Protein AF-A0A9C8FU25-F1 (afdb_monomer)

Structure (mmCIF, N/CA/C/O backbone):
data_AF-A0A9C8FU25-F1
#
_entry.id   AF-A0A9C8FU25-F1
#
loop_
_atom_site.group_PDB
_atom_site.id
_atom_site.type_symbol
_atom_site.label_atom_id
_atom_site.label_alt_id
_atom_site.label_comp_id
_atom_site.label_asym_id
_atom_site.label_entity_id
_atom_site.label_seq_id
_atom_site.pdbx_PDB_ins_code
_atom_site.Cartn_x
_atom_site.Cartn_y
_atom_site.Cartn_z
_atom_site.occupancy
_atom_site.B_iso_or_equiv
_atom_site.auth_seq_id
_atom_site.auth_comp_id
_atom_site.auth_asym_id
_atom_site.auth_atom_id
_atom_site.pdbx_PDB_model_num
ATOM 1 N N . MET A 1 1 ? 31.274 -13.704 -38.310 1.00 37.94 1 MET A N 1
ATOM 2 C CA . MET A 1 1 ? 30.854 -12.359 -37.860 1.00 37.94 1 MET A CA 1
ATOM 3 C C . MET A 1 1 ? 29.660 -12.550 -36.930 1.00 37.94 1 MET A C 1
ATOM 5 O O . MET A 1 1 ? 28.546 -12.750 -37.397 1.00 37.94 1 MET A O 1
ATOM 9 N N . VAL A 1 2 ? 29.927 -12.680 -35.629 1.00 38.19 2 VAL A N 1
ATOM 10 C CA . VAL A 1 2 ? 28.915 -12.983 -34.603 1.00 38.19 2 VAL A CA 1
ATOM 11 C C . VAL A 1 2 ? 28.171 -11.689 -34.290 1.00 38.19 2 VAL A C 1
ATOM 13 O O . VAL A 1 2 ? 28.791 -10.684 -33.956 1.00 38.19 2 VAL A O 1
ATOM 16 N N . ARG A 1 3 ? 26.849 -11.693 -34.471 1.00 39.62 3 ARG A N 1
ATOM 17 C CA . ARG A 1 3 ? 25.980 -10.562 -34.142 1.00 39.62 3 ARG A CA 1
ATOM 18 C C . ARG A 1 3 ? 25.909 -10.429 -32.617 1.00 39.62 3 ARG A C 1
ATOM 20 O O . ARG A 1 3 ? 25.084 -11.091 -31.997 1.00 39.62 3 ARG A O 1
ATOM 27 N N . SER A 1 4 ? 26.746 -9.574 -32.029 1.00 43.44 4 SER A N 1
ATOM 28 C CA . SER A 1 4 ? 2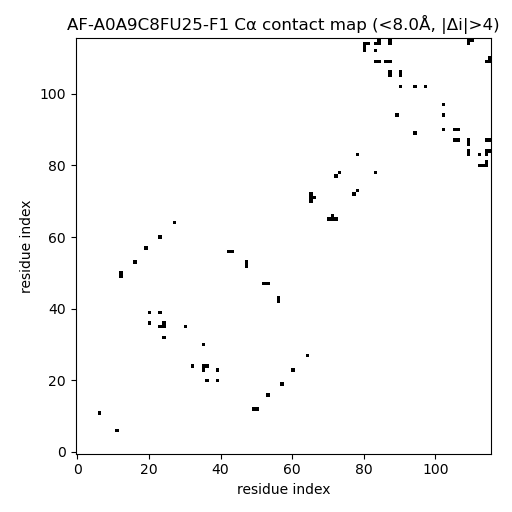6.469 -9.011 -30.704 1.00 43.44 4 SER A CA 1
ATOM 29 C C . SER A 1 4 ? 25.203 -8.172 -30.817 1.00 43.44 4 SER A C 1
ATOM 31 O O . SER A 1 4 ? 25.231 -7.063 -31.349 1.00 43.44 4 SER A O 1
ATOM 33 N N . ARG A 1 5 ? 24.074 -8.719 -30.360 1.00 43.28 5 ARG A N 1
ATOM 34 C CA . ARG A 1 5 ? 22.929 -7.894 -29.984 1.00 43.28 5 ARG A CA 1
ATOM 35 C C . ARG A 1 5 ? 23.340 -7.186 -28.702 1.00 43.28 5 ARG A C 1
ATOM 37 O O . ARG A 1 5 ? 23.426 -7.803 -27.648 1.00 43.28 5 ARG A O 1
ATOM 44 N N . LEU A 1 6 ? 23.701 -5.921 -28.844 1.00 41.06 6 LEU A N 1
ATOM 45 C CA . LEU A 1 6 ? 23.799 -4.993 -27.734 1.00 41.06 6 LEU A CA 1
ATOM 46 C C . LEU A 1 6 ? 22.398 -4.924 -27.110 1.00 41.06 6 LEU A C 1
ATOM 48 O O . LEU A 1 6 ? 21.502 -4.322 -27.694 1.00 41.06 6 LEU A O 1
ATOM 52 N N . ASN A 1 7 ? 22.191 -5.607 -25.983 1.00 44.12 7 ASN A N 1
ATOM 53 C CA . ASN A 1 7 ? 21.074 -5.303 -25.098 1.00 44.12 7 ASN A CA 1
ATOM 54 C C . ASN A 1 7 ? 21.342 -3.898 -24.558 1.00 44.12 7 ASN A C 1
ATOM 56 O O . ASN A 1 7 ? 22.245 -3.701 -23.747 1.00 44.12 7 ASN A O 1
ATOM 60 N N . SER A 1 8 ? 20.613 -2.909 -25.066 1.00 45.69 8 SER A N 1
ATOM 61 C CA . SER A 1 8 ? 20.608 -1.579 -24.469 1.00 45.69 8 SER A CA 1
ATOM 62 C C . SER A 1 8 ? 19.956 -1.696 -23.085 1.00 45.69 8 SER A C 1
ATOM 64 O O . SER A 1 8 ? 18.876 -2.285 -23.006 1.00 45.69 8 SER A O 1
ATOM 66 N N . PRO A 1 9 ? 20.546 -1.138 -22.012 1.00 50.59 9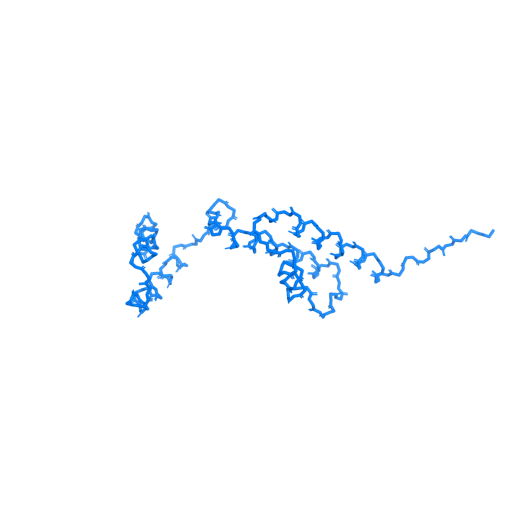 PRO A N 1
ATOM 67 C CA . PRO A 1 9 ? 19.995 -1.214 -20.655 1.00 50.59 9 PRO A CA 1
ATOM 68 C C . PRO A 1 9 ? 18.516 -0.804 -20.564 1.00 50.59 9 PRO A C 1
ATOM 70 O O . PRO A 1 9 ? 17.762 -1.416 -19.817 1.00 50.59 9 PRO A O 1
ATOM 73 N N . GLY A 1 10 ? 18.081 0.151 -21.401 1.00 58.78 10 GLY A N 1
ATOM 74 C CA . GLY A 1 10 ? 16.674 0.554 -21.511 1.00 58.78 10 GLY A CA 1
ATOM 75 C C . GLY A 1 10 ? 15.736 -0.598 -21.884 1.00 58.78 10 GLY A C 1
ATOM 76 O O 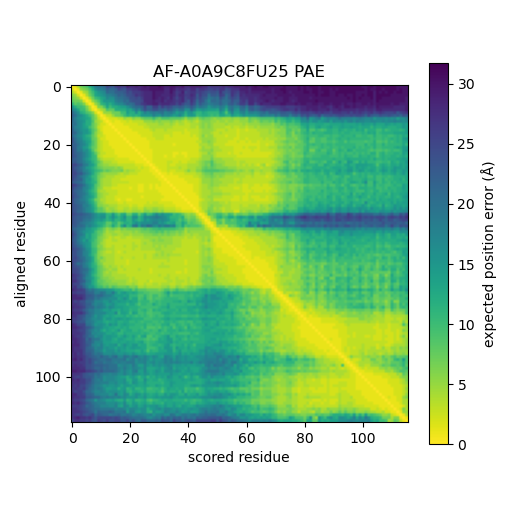. GLY A 1 10 ? 14.729 -0.796 -21.224 1.00 58.78 10 GLY A O 1
ATOM 77 N N . THR A 1 11 ? 16.113 -1.450 -22.843 1.00 67.31 11 THR A N 1
ATOM 78 C CA . THR A 1 11 ? 15.226 -2.516 -23.352 1.00 67.31 11 THR A CA 1
ATOM 79 C C . THR A 1 11 ? 14.985 -3.661 -22.363 1.00 67.31 11 THR A C 1
ATOM 81 O O . THR A 1 11 ? 13.933 -4.295 -22.405 1.00 67.31 11 THR A O 1
ATOM 84 N N . GLU A 1 12 ? 15.936 -3.949 -21.466 1.00 76.94 12 GLU A N 1
ATOM 85 C CA . GLU A 1 12 ? 15.754 -4.984 -20.439 1.00 76.94 12 GLU A CA 1
ATOM 86 C C . GLU A 1 12 ? 14.925 -4.463 -19.259 1.00 76.94 12 GLU A C 1
ATOM 88 O O . GLU A 1 12 ? 14.048 -5.171 -18.764 1.00 76.94 12 GLU A O 1
ATOM 93 N N . THR A 1 13 ? 15.172 -3.223 -18.828 1.00 76.19 13 THR A N 1
ATOM 94 C CA . THR A 1 13 ? 14.393 -2.569 -17.769 1.00 76.19 13 THR A CA 1
ATOM 95 C C . THR A 1 13 ? 12.949 -2.345 -18.211 1.00 76.19 13 THR A C 1
ATOM 97 O O . THR A 1 13 ? 12.036 -2.713 -17.479 1.00 76.19 13 THR A O 1
ATOM 100 N N . GLU A 1 14 ? 12.727 -1.857 -19.434 1.00 79.56 14 GLU A N 1
ATOM 101 C CA . GLU A 1 14 ? 11.392 -1.716 -20.032 1.00 79.56 14 GLU A CA 1
ATOM 102 C C . GLU A 1 14 ? 10.641 -3.054 -20.057 1.00 79.56 14 GLU A C 1
ATOM 104 O O . GLU A 1 14 ? 9.488 -3.132 -19.639 1.00 79.56 14 GLU A O 1
ATOM 109 N N . ALA A 1 15 ? 11.302 -4.144 -20.464 1.00 83.75 15 ALA A N 1
ATOM 110 C CA . ALA A 1 15 ? 10.680 -5.467 -20.480 1.00 83.75 15 ALA A CA 1
ATOM 111 C C . ALA A 1 15 ? 10.293 -5.967 -19.074 1.00 83.75 15 ALA A C 1
ATOM 113 O O . ALA A 1 15 ? 9.278 -6.653 -18.930 1.00 83.75 15 ALA A O 1
ATOM 114 N N . LYS A 1 16 ? 11.081 -5.632 -18.042 1.00 84.00 16 LYS A N 1
ATOM 115 C CA . LYS A 1 16 ? 10.774 -5.960 -16.639 1.00 84.00 16 LYS A CA 1
ATOM 116 C C . LYS A 1 16 ? 9.616 -5.125 -16.100 1.00 84.00 16 LYS A C 1
ATOM 118 O O . LYS A 1 16 ? 8.744 -5.689 -15.449 1.00 84.00 16 LYS A O 1
ATOM 123 N N . VAL A 1 17 ? 9.572 -3.829 -16.410 1.00 85.31 17 VAL A N 1
ATOM 124 C CA . VAL A 1 17 ? 8.443 -2.950 -16.059 1.00 85.31 17 VAL A CA 1
ATOM 125 C C . VAL A 1 17 ? 7.154 -3.467 -16.693 1.00 85.31 17 VAL A C 1
ATOM 127 O O . VAL A 1 17 ? 6.161 -3.644 -15.999 1.00 85.31 17 VAL A O 1
ATOM 130 N N . GLU A 1 18 ? 7.185 -3.823 -17.978 1.00 86.69 18 GLU A N 1
ATOM 131 C CA . GLU A 1 18 ? 6.023 -4.395 -18.668 1.00 86.69 18 GLU A CA 1
ATOM 132 C C . GLU A 1 18 ? 5.595 -5.757 -18.108 1.00 86.69 18 GLU A C 1
ATOM 134 O O . GLU A 1 18 ? 4.413 -6.098 -18.140 1.00 86.69 18 GLU A O 1
ATOM 139 N N . ALA A 1 19 ? 6.534 -6.570 -17.615 1.00 88.19 19 ALA A N 1
ATOM 140 C CA . ALA A 1 19 ? 6.195 -7.813 -16.927 1.00 88.19 19 ALA A CA 1
ATOM 141 C C . ALA A 1 19 ? 5.499 -7.539 -15.588 1.00 88.19 19 ALA A C 1
ATOM 143 O O . ALA A 1 19 ? 4.421 -8.078 -15.358 1.00 88.19 19 ALA A O 1
ATOM 144 N N . LEU A 1 20 ? 6.058 -6.641 -14.770 1.00 88.56 20 LEU A N 1
ATOM 145 C CA . LEU A 1 20 ? 5.468 -6.226 -13.495 1.00 88.56 20 LEU A CA 1
ATOM 146 C C . LEU A 1 20 ? 4.076 -5.618 -13.674 1.00 88.56 20 LEU A C 1
ATOM 148 O O . LEU A 1 20 ? 3.177 -5.934 -12.903 1.00 88.56 20 LEU A O 1
ATOM 152 N N . ARG A 1 21 ? 3.885 -4.804 -14.717 1.00 89.81 21 ARG A N 1
ATOM 153 C CA . ARG A 1 21 ? 2.590 -4.212 -15.064 1.00 89.81 21 ARG A CA 1
ATOM 154 C C . ARG A 1 21 ? 1.535 -5.287 -15.308 1.00 89.81 21 ARG A C 1
ATOM 156 O O . ARG A 1 21 ? 0.474 -5.259 -14.694 1.00 89.81 21 ARG A O 1
ATOM 163 N N . ARG A 1 22 ? 1.846 -6.273 -16.158 1.00 90.50 22 ARG A N 1
ATOM 164 C CA . ARG A 1 22 ? 0.933 -7.397 -16.430 1.00 90.50 22 ARG A CA 1
ATOM 165 C C . ARG A 1 22 ? 0.638 -8.210 -15.174 1.00 90.50 22 ARG A C 1
ATOM 167 O O . ARG A 1 22 ? -0.515 -8.566 -14.947 1.00 90.50 22 ARG A O 1
ATOM 174 N N . ASP A 1 23 ? 1.662 -8.494 -14.374 1.00 90.44 23 ASP A N 1
ATOM 175 C CA . ASP A 1 23 ? 1.506 -9.277 -13.151 1.00 90.44 23 ASP A CA 1
ATOM 176 C C . ASP A 1 23 ? 0.607 -8.539 -12.145 1.00 90.44 23 ASP A C 1
ATOM 178 O O . ASP A 1 23 ? -0.326 -9.146 -11.621 1.00 90.44 23 ASP A O 1
ATOM 182 N N . PHE A 1 24 ? 0.807 -7.229 -11.958 1.00 89.69 24 PHE A N 1
ATOM 183 C CA . PHE A 1 24 ? -0.019 -6.368 -11.103 1.00 89.69 24 PHE A CA 1
ATOM 184 C C . PHE A 1 24 ? -1.482 -6.311 -11.556 1.00 89.69 24 PHE A C 1
ATOM 186 O O . PHE A 1 24 ? -2.386 -6.576 -10.769 1.00 89.69 24 PHE A O 1
ATOM 193 N N . VAL A 1 25 ? -1.728 -6.034 -12.837 1.00 91.31 25 VAL A N 1
ATOM 194 C CA . VAL A 1 25 ? -3.093 -5.988 -13.387 1.00 91.31 25 VAL A CA 1
ATOM 195 C C . VAL A 1 25 ? -3.798 -7.340 -13.224 1.00 91.31 25 VAL A C 1
ATOM 197 O O . VAL A 1 25 ? -4.987 -7.396 -12.926 1.00 91.31 25 VAL A O 1
ATOM 200 N N . SER A 1 26 ? -3.066 -8.447 -13.380 1.00 89.75 26 SER A N 1
ATOM 201 C CA . SER A 1 26 ? -3.634 -9.795 -13.269 1.00 89.75 26 SER A CA 1
ATOM 202 C C . SER A 1 26 ? -3.856 -10.281 -11.831 1.00 89.75 26 SER A C 1
ATOM 204 O O . SER A 1 26 ? -4.639 -11.216 -11.620 1.00 89.75 26 SER A O 1
ATOM 206 N N . SER A 1 27 ? -3.164 -9.696 -10.846 1.00 87.44 27 SER A N 1
ATOM 207 C CA . SER A 1 27 ? -3.215 -10.143 -9.450 1.00 87.44 27 SER A CA 1
ATOM 208 C C . SER A 1 27 ? -4.457 -9.639 -8.717 1.00 87.44 27 SER A C 1
ATOM 210 O O . SER A 1 27 ? -4.932 -10.306 -7.797 1.00 87.44 27 SER A O 1
ATOM 212 N N . ILE A 1 28 ? -5.024 -8.515 -9.159 1.00 87.81 28 ILE A N 1
ATOM 213 C CA . ILE A 1 28 ? -6.185 -7.875 -8.539 1.00 87.81 28 ILE A CA 1
ATOM 214 C C . ILE A 1 28 ? -7.449 -8.218 -9.325 1.00 87.81 28 ILE A C 1
ATOM 216 O O . ILE A 1 28 ? -7.561 -7.965 -10.522 1.00 87.81 28 ILE A O 1
ATOM 220 N N . LYS A 1 29 ? -8.442 -8.794 -8.641 1.00 86.38 29 LYS A N 1
ATOM 221 C CA . LYS A 1 29 ? -9.734 -9.158 -9.240 1.00 86.38 29 LYS A CA 1
ATOM 222 C C . LYS A 1 29 ? -10.833 -8.232 -8.743 1.00 86.38 29 LYS A C 1
ATOM 224 O O . LYS A 1 29 ? -10.853 -7.858 -7.582 1.00 86.38 29 LYS A O 1
ATOM 229 N N . GLY A 1 30 ? -11.796 -7.927 -9.612 1.00 85.12 30 GLY A N 1
ATOM 230 C CA . GLY A 1 30 ? -12.957 -7.101 -9.255 1.00 85.12 30 GLY A CA 1
ATOM 231 C C . GLY A 1 30 ? -12.737 -5.594 -9.404 1.00 85.12 30 GLY A C 1
ATOM 232 O O . GLY A 1 30 ? -13.685 -4.836 -9.224 1.00 85.12 30 GLY A O 1
ATOM 233 N N . VAL A 1 31 ? -11.536 -5.171 -9.805 1.00 87.75 31 VAL A N 1
ATOM 234 C CA . VAL A 1 31 ? -11.207 -3.783 -10.150 1.00 87.75 31 VAL A CA 1
ATOM 235 C C . VAL A 1 31 ? -11.066 -3.662 -11.675 1.00 87.75 31 VAL A C 1
ATOM 237 O O . VAL A 1 31 ? -10.520 -4.577 -12.294 1.00 87.75 31 VAL A O 1
ATOM 240 N N . PRO A 1 32 ? -11.570 -2.586 -12.312 1.00 92.38 32 PRO A N 1
ATOM 241 C CA . PRO A 1 32 ? -11.395 -2.373 -13.747 1.00 92.38 32 PRO A CA 1
ATOM 242 C C . PRO A 1 32 ? -9.918 -2.331 -14.155 1.00 92.38 32 PRO A C 1
ATOM 244 O O . PRO A 1 32 ? -9.128 -1.605 -13.559 1.00 92.38 32 PRO A O 1
ATOM 247 N N . GLU A 1 33 ? -9.569 -3.067 -15.211 1.00 91.19 33 GLU A N 1
ATOM 248 C CA . GLU A 1 33 ? -8.200 -3.148 -15.742 1.00 91.19 33 GLU A CA 1
ATOM 249 C C . GLU A 1 33 ? -7.632 -1.766 -16.085 1.00 91.19 33 GLU A C 1
ATOM 251 O O . GLU A 1 33 ? -6.525 -1.447 -15.674 1.00 91.19 33 GLU A O 1
ATOM 256 N N . GLU A 1 34 ? -8.421 -0.904 -16.732 1.00 90.81 34 GLU A N 1
ATOM 257 C CA . GLU A 1 34 ? -8.011 0.463 -17.091 1.00 90.81 34 GLU A CA 1
ATOM 258 C C . GLU A 1 34 ? -7.582 1.293 -15.869 1.00 90.81 34 GLU A C 1
ATOM 260 O O . GLU A 1 34 ? -6.611 2.040 -15.937 1.00 90.81 34 GLU A O 1
ATOM 265 N N . PHE A 1 35 ? -8.252 1.118 -14.726 1.00 90.06 35 PHE A N 1
ATOM 266 C CA . PHE A 1 35 ? -7.876 1.800 -13.488 1.00 90.06 35 PHE A CA 1
ATOM 267 C C . PHE A 1 35 ? -6.561 1.257 -12.918 1.00 90.06 35 PHE A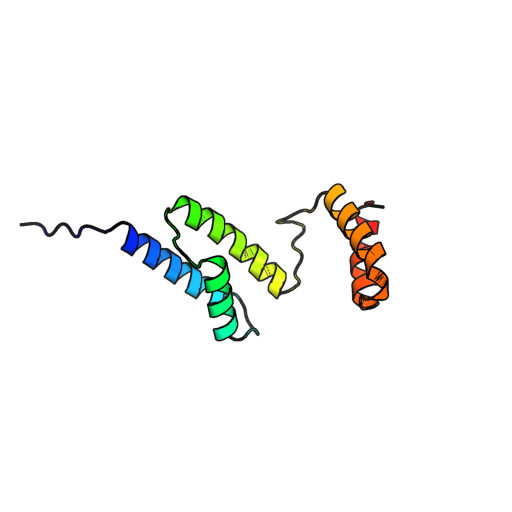 C 1
ATOM 269 O O . PHE A 1 35 ? -5.726 2.029 -12.455 1.00 90.06 35 PHE A O 1
ATOM 276 N N . LEU A 1 36 ? -6.354 -0.062 -12.964 1.00 91.12 36 LEU A N 1
ATOM 277 C CA . LEU A 1 36 ? -5.108 -0.688 -12.511 1.00 91.12 36 LEU A CA 1
ATOM 278 C C . LEU A 1 36 ? -3.920 -0.282 -13.388 1.00 91.12 36 LEU A C 1
ATOM 280 O O . LEU A 1 36 ? -2.830 -0.051 -12.872 1.00 91.12 36 LEU A O 1
ATOM 284 N N . GLU A 1 37 ? -4.139 -0.154 -14.694 1.00 90.00 37 GLU A N 1
ATOM 285 C CA . GLU A 1 37 ? -3.152 0.352 -15.648 1.00 90.00 37 GLU A CA 1
ATOM 286 C C . GLU A 1 37 ? -2.758 1.795 -15.319 1.00 90.00 37 GLU A C 1
ATOM 288 O O . GLU A 1 37 ? -1.574 2.099 -15.173 1.00 90.00 37 GLU A O 1
ATOM 293 N N . GLU A 1 38 ? -3.739 2.683 -15.138 1.00 89.06 38 GLU A N 1
ATOM 294 C CA . GLU A 1 38 ? -3.485 4.077 -14.758 1.00 89.06 38 GLU A CA 1
ATOM 295 C C . GLU A 1 38 ? -2.778 4.185 -13.406 1.00 89.06 38 GLU A C 1
ATOM 297 O O . GLU A 1 38 ? -1.831 4.957 -13.259 1.00 89.06 38 GLU A O 1
ATOM 302 N N . LEU A 1 39 ? -3.191 3.385 -12.425 1.00 87.56 39 LEU A N 1
ATOM 303 C CA . LEU A 1 39 ? -2.589 3.371 -11.098 1.00 87.56 39 LEU A CA 1
ATOM 304 C C . LEU A 1 39 ? -1.140 2.877 -11.140 1.00 87.56 39 LEU A C 1
ATOM 306 O O . LEU A 1 39 ? -0.262 3.502 -10.543 1.00 87.56 39 LEU A O 1
ATOM 310 N N . PHE A 1 40 ? -0.869 1.800 -11.882 1.00 88.12 40 PHE A N 1
ATOM 311 C CA . PHE A 1 40 ? 0.491 1.315 -12.097 1.00 88.12 40 PHE A CA 1
ATOM 312 C C . PHE A 1 40 ? 1.352 2.404 -12.736 1.00 88.12 40 PHE A C 1
ATOM 314 O O . PHE A 1 40 ? 2.460 2.666 -12.269 1.00 88.12 40 PHE A O 1
ATOM 321 N N . LEU A 1 41 ? 0.827 3.086 -13.759 1.00 85.44 41 LEU A N 1
ATOM 322 C CA . LEU A 1 41 ? 1.513 4.214 -14.374 1.00 85.44 41 LEU A CA 1
ATOM 323 C C . LEU A 1 41 ? 1.772 5.321 -13.349 1.00 85.44 41 LEU A C 1
ATOM 325 O O . LEU A 1 41 ? 2.902 5.752 -13.247 1.00 85.44 41 LEU A O 1
ATOM 329 N N . ILE A 1 42 ? 0.824 5.729 -12.507 1.00 83.38 42 ILE A N 1
ATOM 330 C CA . ILE A 1 42 ? 1.073 6.775 -11.493 1.00 83.38 42 ILE A CA 1
ATOM 331 C C . ILE A 1 42 ? 2.249 6.424 -10.560 1.00 83.38 42 ILE A C 1
ATOM 333 O O . ILE A 1 42 ? 3.057 7.298 -10.243 1.00 83.38 42 ILE A O 1
ATOM 337 N N . PHE A 1 43 ? 2.383 5.161 -10.149 1.00 77.88 43 PHE A N 1
ATOM 338 C CA . PHE A 1 43 ? 3.480 4.716 -9.278 1.00 77.88 43 PHE A CA 1
ATOM 339 C C . PHE A 1 43 ? 4.818 4.534 -10.019 1.00 77.88 43 PHE A C 1
ATOM 341 O O . PHE A 1 43 ? 5.894 4.738 -9.446 1.00 77.88 43 PHE A O 1
ATOM 348 N N . PHE A 1 44 ? 4.771 4.158 -11.298 1.00 77.94 44 PHE A N 1
ATOM 349 C CA . PHE A 1 44 ? 5.950 3.808 -12.098 1.00 77.94 44 PHE A CA 1
ATOM 350 C C . PHE A 1 44 ? 6.319 4.864 -13.157 1.00 77.94 44 PHE A C 1
ATOM 352 O O . PHE A 1 44 ? 7.328 4.698 -13.842 1.00 77.94 44 PHE A O 1
ATOM 359 N N . ASP A 1 45 ? 5.565 5.962 -13.283 1.00 69.38 45 ASP A N 1
ATOM 360 C CA . ASP A 1 45 ? 5.785 6.985 -14.307 1.00 69.38 45 ASP A CA 1
ATOM 361 C C . ASP A 1 45 ? 6.995 7.877 -13.982 1.00 69.38 45 ASP A C 1
ATOM 363 O O . ASP A 1 45 ? 7.324 8.196 -12.834 1.00 69.38 45 ASP A O 1
ATOM 367 N N . LYS A 1 46 ? 7.622 8.250 -15.097 1.00 57.38 46 LYS A N 1
ATOM 368 C CA . LYS A 1 46 ? 8.767 9.122 -15.365 1.00 57.38 46 LYS A CA 1
ATOM 369 C C . LYS A 1 46 ? 10.099 8.674 -14.780 1.00 57.38 46 LYS A C 1
ATOM 371 O O . LYS A 1 46 ? 10.495 9.038 -13.681 1.00 57.38 46 LYS A O 1
ATOM 376 N N . GLU A 1 47 ? 10.806 7.965 -15.661 1.00 62.38 47 GLU A N 1
ATOM 377 C CA . GLU A 1 47 ? 12.243 7.703 -15.641 1.00 62.38 47 GLU A CA 1
ATOM 378 C C . GLU A 1 47 ? 12.709 6.822 -14.481 1.00 62.38 47 GLU A C 1
ATOM 380 O O . GLU A 1 47 ? 13.490 7.246 -13.640 1.00 62.38 47 GLU A O 1
ATOM 385 N N . ILE A 1 48 ? 12.305 5.547 -14.487 1.00 60.44 48 ILE A N 1
ATOM 386 C CA . ILE A 1 48 ? 13.063 4.523 -13.759 1.00 60.44 48 ILE A CA 1
ATOM 387 C C . ILE A 1 48 ? 14.453 4.454 -14.396 1.00 60.44 48 ILE A C 1
ATOM 389 O O . ILE A 1 48 ? 14.653 3.850 -15.453 1.00 60.44 48 ILE A O 1
ATOM 393 N N . VAL A 1 49 ? 15.411 5.132 -13.772 1.00 61.94 49 VAL A N 1
ATOM 394 C CA . VAL A 1 49 ? 16.760 5.338 -14.317 1.00 61.94 49 VAL A CA 1
ATOM 395 C C . VAL A 1 49 ? 17.716 4.213 -13.930 1.00 61.94 49 VAL A C 1
ATOM 397 O O . VAL A 1 49 ? 18.826 4.138 -14.465 1.00 61.94 49 VAL A O 1
ATOM 400 N N . SER A 1 50 ? 17.299 3.305 -13.039 1.00 73.62 50 SER A N 1
ATOM 401 C CA . SER A 1 50 ? 18.118 2.179 -12.585 1.00 73.62 50 SER A CA 1
ATOM 402 C C . SER A 1 50 ? 17.312 0.928 -12.211 1.00 73.62 50 SER A C 1
ATOM 404 O O . SER A 1 50 ? 16.118 0.983 -11.927 1.00 73.62 50 SER A O 1
ATOM 406 N N . ALA A 1 51 ? 17.990 -0.223 -12.195 1.00 76.88 51 ALA A N 1
ATOM 407 C CA . ALA A 1 51 ? 17.410 -1.488 -11.745 1.00 76.88 51 ALA A CA 1
ATOM 408 C C . ALA A 1 51 ? 17.116 -1.510 -10.232 1.00 76.88 51 ALA A C 1
ATOM 410 O O . ALA A 1 51 ? 16.192 -2.202 -9.814 1.00 76.88 51 ALA A O 1
ATOM 411 N N . ASP A 1 52 ? 17.872 -0.751 -9.435 1.00 81.38 52 ASP A N 1
ATOM 412 C CA . ASP A 1 52 ? 17.668 -0.654 -7.987 1.00 81.38 52 ASP A CA 1
ATOM 413 C C . ASP A 1 52 ? 16.392 0.135 -7.675 1.00 81.38 52 ASP A C 1
ATOM 415 O O . ASP A 1 52 ? 15.552 -0.326 -6.909 1.00 81.38 52 ASP A O 1
ATOM 419 N N . GLU A 1 53 ? 16.176 1.258 -8.367 1.00 80.38 53 GLU A N 1
ATOM 420 C CA . GLU A 1 53 ? 14.933 2.033 -8.260 1.00 80.38 53 GLU A CA 1
ATOM 421 C C . GLU A 1 53 ? 13.711 1.213 -8.701 1.00 80.38 53 GLU A C 1
ATOM 423 O O . GLU A 1 53 ? 12.658 1.267 -8.066 1.00 80.38 53 GLU A O 1
ATOM 428 N N . LEU A 1 54 ? 13.852 0.400 -9.758 1.00 81.88 54 LEU A N 1
ATOM 429 C CA . LEU A 1 54 ? 12.800 -0.529 -10.167 1.00 81.88 54 LEU A CA 1
ATOM 430 C C . LEU A 1 54 ? 12.456 -1.515 -9.046 1.00 81.88 54 LEU A C 1
ATOM 432 O O . LEU A 1 54 ? 11.280 -1.775 -8.807 1.00 81.88 54 LEU A O 1
ATOM 436 N N . ALA A 1 55 ? 13.469 -2.076 -8.382 1.00 83.31 55 ALA A N 1
ATOM 437 C CA . ALA A 1 55 ? 13.273 -3.030 -7.298 1.00 83.31 55 ALA A CA 1
ATOM 438 C C . ALA A 1 55 ? 12.607 -2.375 -6.078 1.00 83.31 55 ALA A C 1
ATOM 440 O O . ALA A 1 55 ? 11.681 -2.953 -5.513 1.00 83.31 55 ALA A O 1
ATOM 441 N N . GLU A 1 56 ? 13.024 -1.163 -5.706 1.00 83.94 56 GLU A N 1
ATOM 442 C CA . GLU A 1 56 ? 12.410 -0.401 -4.614 1.00 83.94 56 GLU A CA 1
ATOM 443 C C . GLU A 1 56 ? 10.935 -0.098 -4.890 1.00 83.94 56 GLU A C 1
ATOM 445 O O . GLU A 1 56 ? 10.088 -0.388 -4.047 1.00 83.94 56 GLU A O 1
ATOM 450 N N . ARG A 1 57 ? 10.597 0.397 -6.088 1.00 83.38 57 ARG A N 1
ATOM 451 C CA . ARG A 1 57 ? 9.195 0.656 -6.458 1.00 83.38 57 ARG A CA 1
ATOM 452 C C . ARG A 1 57 ? 8.380 -0.632 -6.572 1.00 83.38 57 ARG A C 1
ATOM 454 O O . ARG A 1 57 ? 7.232 -0.671 -6.138 1.00 83.38 57 ARG A O 1
ATOM 461 N N . ALA A 1 58 ? 8.963 -1.706 -7.109 1.00 85.12 58 ALA A N 1
ATOM 462 C CA . ALA A 1 58 ? 8.307 -3.012 -7.188 1.00 85.12 58 ALA A CA 1
ATOM 463 C C . ALA A 1 58 ? 7.955 -3.581 -5.806 1.00 85.12 58 ALA A C 1
ATOM 465 O O . ALA A 1 58 ? 6.940 -4.265 -5.683 1.00 85.12 58 ALA A O 1
ATOM 466 N N . ASN A 1 59 ? 8.735 -3.264 -4.768 1.00 85.69 59 ASN A N 1
ATOM 467 C CA . ASN A 1 59 ? 8.436 -3.687 -3.399 1.00 85.69 59 ASN A CA 1
ATOM 468 C C . ASN A 1 59 ? 7.178 -3.027 -2.812 1.00 85.69 59 ASN A C 1
ATOM 470 O O . ASN A 1 59 ? 6.644 -3.577 -1.858 1.00 85.69 59 ASN A O 1
ATOM 474 N N . LEU A 1 60 ? 6.691 -1.919 -3.387 1.00 83.31 60 LEU A N 1
ATOM 475 C CA . LEU A 1 60 ? 5.467 -1.229 -2.951 1.00 83.31 60 LEU A CA 1
ATOM 476 C C . LEU A 1 60 ? 4.191 -1.790 -3.599 1.00 83.31 60 LEU A C 1
ATOM 478 O O . LEU A 1 60 ? 3.088 -1.534 -3.125 1.00 83.31 60 LEU A O 1
ATOM 482 N N . LEU A 1 61 ? 4.315 -2.545 -4.699 1.00 85.62 61 LEU A N 1
ATOM 483 C CA . LEU A 1 61 ? 3.159 -3.122 -5.397 1.00 85.62 61 LEU A CA 1
ATOM 484 C C . LEU A 1 61 ? 2.297 -4.025 -4.503 1.00 85.62 61 LEU A C 1
ATOM 486 O O . LEU A 1 61 ? 1.077 -3.956 -4.619 1.00 85.62 61 LEU A O 1
ATOM 490 N N . PRO A 1 62 ? 2.866 -4.872 -3.628 1.00 83.88 62 PRO A N 1
AT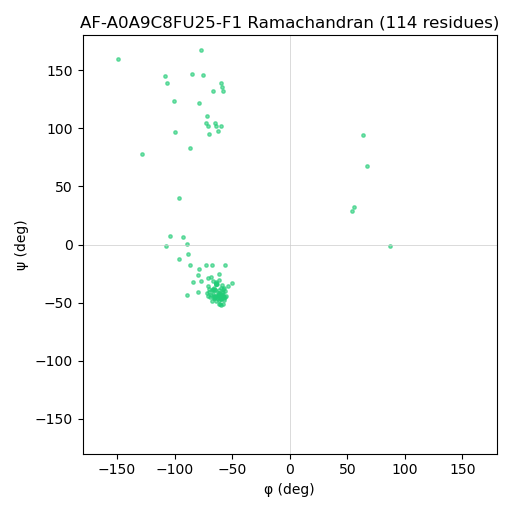OM 491 C CA . PRO A 1 62 ? 2.058 -5.693 -2.742 1.00 83.88 62 PRO A CA 1
ATOM 492 C C . PRO A 1 62 ? 1.289 -4.872 -1.705 1.00 83.88 62 PRO A C 1
ATOM 494 O O . PRO A 1 62 ? 0.119 -5.149 -1.501 1.00 83.88 62 PRO A O 1
ATOM 497 N N . ASP A 1 63 ? 1.886 -3.819 -1.145 1.00 82.12 63 ASP A N 1
ATOM 498 C CA . ASP A 1 63 ? 1.198 -2.942 -0.186 1.00 82.12 63 ASP A CA 1
ATOM 499 C C . ASP A 1 63 ? 0.022 -2.214 -0.860 1.00 82.12 63 ASP A C 1
ATOM 501 O O . ASP A 1 63 ? -1.034 -1.998 -0.268 1.00 82.12 63 ASP A O 1
ATOM 505 N N . LEU A 1 64 ? 0.171 -1.878 -2.146 1.00 82.81 64 LEU A N 1
ATOM 506 C CA . LEU A 1 64 ? -0.909 -1.327 -2.959 1.00 82.81 64 LEU A CA 1
ATOM 507 C C . LEU A 1 64 ? -2.025 -2.351 -3.220 1.00 82.81 64 LEU A C 1
ATOM 509 O O . LEU A 1 64 ? -3.202 -1.991 -3.209 1.00 82.81 64 LEU A O 1
ATOM 513 N N . VAL A 1 65 ? -1.671 -3.619 -3.454 1.00 84.81 65 VAL A N 1
ATOM 514 C CA . VAL A 1 65 ? -2.644 -4.719 -3.568 1.00 84.81 65 VAL A CA 1
ATOM 515 C C . VAL A 1 65 ? -3.411 -4.874 -2.256 1.00 84.81 65 VAL A C 1
ATOM 517 O O . VAL A 1 65 ? -4.637 -4.970 -2.293 1.00 84.81 65 VAL A 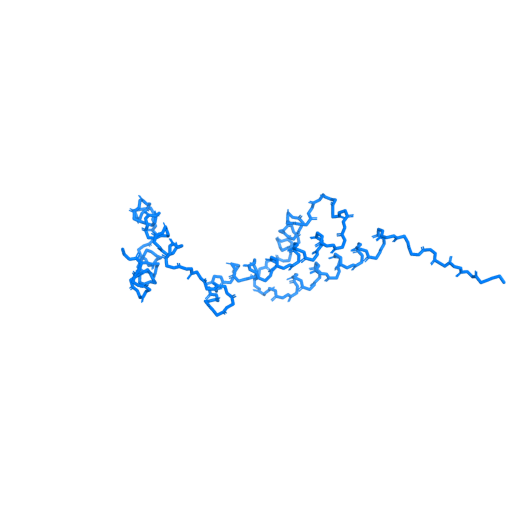O 1
ATOM 520 N N . ASP A 1 66 ? -2.710 -4.859 -1.126 1.00 82.88 66 ASP A N 1
ATOM 521 C CA . ASP A 1 66 ? -3.280 -4.973 0.216 1.00 82.88 66 ASP A CA 1
ATOM 522 C C . ASP A 1 66 ? -4.242 -3.802 0.491 1.00 82.88 66 ASP A C 1
ATOM 524 O O . ASP A 1 66 ? -5.385 -4.014 0.896 1.00 82.88 66 ASP A O 1
ATOM 528 N N . LEU A 1 67 ? -3.849 -2.572 0.132 1.00 81.94 67 LEU A N 1
ATOM 529 C CA . LEU A 1 67 ? -4.699 -1.381 0.233 1.00 81.94 67 LEU A CA 1
ATOM 530 C C . LEU A 1 67 ? -5.982 -1.495 -0.601 1.00 81.94 67 LEU A C 1
ATOM 532 O O . LEU A 1 67 ? -7.060 -1.162 -0.114 1.00 81.94 67 LEU A O 1
ATOM 536 N N . ILE A 1 68 ? -5.885 -1.966 -1.847 1.00 83.94 68 ILE A N 1
ATOM 537 C CA . ILE A 1 68 ? -7.046 -2.128 -2.739 1.00 83.94 68 ILE A CA 1
ATOM 538 C C . ILE A 1 68 ? -8.032 -3.169 -2.198 1.00 83.94 68 ILE A C 1
ATOM 540 O O . ILE A 1 68 ? -9.238 -3.036 -2.404 1.00 83.94 68 ILE A O 1
ATOM 544 N N . HIS A 1 69 ? -7.533 -4.198 -1.514 1.00 82.50 69 HIS A N 1
ATOM 545 C CA . HIS A 1 69 ? -8.370 -5.223 -0.891 1.00 82.50 69 HIS A CA 1
ATOM 546 C C . HIS A 1 69 ? -8.793 -4.878 0.541 1.00 82.50 69 HIS A C 1
ATOM 548 O O . HIS A 1 69 ? -9.503 -5.675 1.152 1.00 82.50 69 HIS A O 1
ATOM 554 N N . GLU A 1 70 ? -8.376 -3.721 1.063 1.00 77.44 70 GLU A N 1
ATOM 555 C CA . GLU A 1 70 ? -8.562 -3.329 2.464 1.00 77.44 70 GLU A CA 1
ATOM 556 C C . GLU A 1 70 ? -8.018 -4.388 3.453 1.00 77.44 70 GL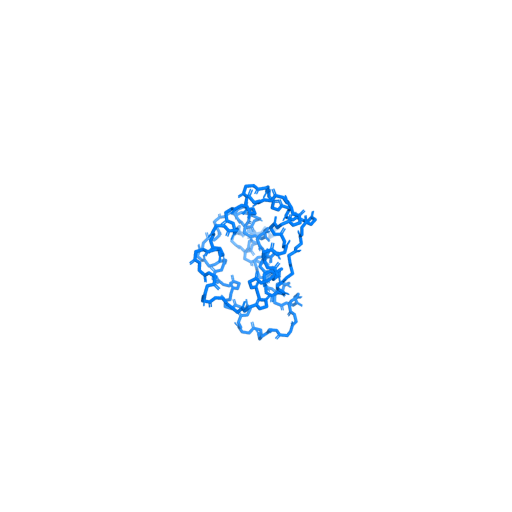U A C 1
ATOM 558 O O . GLU A 1 70 ? -8.511 -4.525 4.576 1.00 77.44 70 GLU A O 1
ATOM 563 N N . ASP A 1 71 ? -6.998 -5.152 3.042 1.00 76.75 71 ASP A N 1
ATOM 564 C CA . ASP A 1 71 ? -6.436 -6.270 3.804 1.00 76.75 71 ASP A CA 1
ATOM 565 C C . ASP A 1 71 ? -5.162 -5.830 4.531 1.00 76.75 71 ASP A C 1
ATOM 567 O O . ASP A 1 71 ? -4.073 -5.781 3.965 1.00 76.75 71 ASP A O 1
ATOM 571 N N . LEU A 1 72 ? -5.296 -5.467 5.807 1.00 71.56 72 LEU A N 1
ATOM 572 C CA . LEU A 1 72 ? -4.142 -5.164 6.652 1.00 71.56 72 LEU A CA 1
ATOM 573 C C . LEU A 1 72 ? -3.399 -6.462 7.013 1.00 71.56 72 LEU A C 1
ATOM 575 O O . LEU A 1 72 ? -3.814 -7.186 7.924 1.00 71.56 72 LEU A O 1
ATOM 579 N N . ASP A 1 73 ? -2.255 -6.716 6.377 1.00 73.12 73 ASP A N 1
ATOM 580 C CA . ASP A 1 73 ? -1.382 -7.840 6.732 1.00 73.12 73 ASP A CA 1
ATOM 581 C C . ASP A 1 73 ? -0.390 -7.477 7.854 1.00 73.12 73 ASP A C 1
ATOM 583 O O . ASP A 1 73 ? 0.795 -7.220 7.630 1.00 73.12 73 ASP A O 1
ATOM 587 N N . ASP A 1 74 ? -0.858 -7.553 9.106 1.00 70.62 74 ASP A N 1
ATOM 588 C CA . ASP A 1 74 ? -0.027 -7.360 10.311 1.00 70.62 74 ASP A CA 1
ATOM 589 C C . ASP A 1 74 ? 1.195 -8.300 10.391 1.00 70.62 74 ASP A C 1
ATOM 591 O O . ASP A 1 74 ? 2.094 -8.084 11.209 1.00 70.62 74 ASP A O 1
ATOM 595 N N . ARG A 1 75 ? 1.224 -9.407 9.634 1.00 74.19 75 ARG A N 1
ATOM 596 C CA . ARG A 1 75 ? 2.357 -10.349 9.658 1.00 74.19 75 ARG A CA 1
ATOM 597 C C . ARG A 1 75 ? 3.473 -9.900 8.735 1.00 74.19 75 ARG A C 1
ATOM 599 O O . ARG A 1 75 ? 4.634 -10.203 9.015 1.00 74.19 75 ARG A O 1
ATOM 606 N N . ARG A 1 76 ? 3.111 -9.245 7.638 1.00 70.75 76 ARG A N 1
ATOM 607 C CA . ARG A 1 76 ? 4.040 -8.763 6.626 1.00 70.75 76 ARG A CA 1
ATOM 608 C C . ARG A 1 76 ? 4.528 -7.355 6.932 1.00 70.75 76 ARG A C 1
ATOM 610 O O . ARG A 1 76 ? 5.735 -7.136 6.845 1.00 70.75 76 ARG A O 1
ATOM 617 N N . ASP A 1 77 ? 3.628 -6.466 7.345 1.00 71.44 77 ASP A N 1
ATOM 618 C CA . ASP A 1 77 ? 3.953 -5.091 7.726 1.00 71.44 77 ASP A CA 1
ATOM 619 C C . ASP A 1 77 ? 3.373 -4.738 9.110 1.00 71.44 77 ASP A C 1
ATOM 621 O O . ASP A 1 77 ? 2.314 -4.119 9.238 1.00 71.44 77 ASP A O 1
ATOM 625 N N . PRO A 1 78 ? 4.026 -5.192 10.197 1.00 80.88 78 PRO A N 1
ATOM 626 C CA . PRO A 1 78 ? 3.559 -4.905 11.540 1.00 80.88 78 PRO A CA 1
ATOM 627 C C . PRO A 1 78 ? 3.798 -3.434 11.890 1.00 80.88 78 PRO A C 1
ATOM 629 O O . PRO A 1 78 ? 4.924 -3.017 12.179 1.00 80.88 78 PRO A O 1
ATOM 632 N N . PHE A 1 79 ? 2.715 -2.676 11.999 1.00 83.25 79 PHE A N 1
ATOM 633 C CA . PHE A 1 79 ? 2.741 -1.355 12.619 1.00 83.25 79 PHE A CA 1
ATOM 634 C C . PHE A 1 79 ? 3.225 -1.429 14.069 1.00 83.25 79 PHE A C 1
ATOM 636 O O . PHE A 1 79 ? 2.799 -2.280 14.866 1.00 83.25 79 PHE A O 1
ATOM 643 N N . ARG A 1 80 ? 4.111 -0.501 14.428 1.00 86.75 80 ARG A N 1
ATOM 644 C CA . ARG A 1 80 ? 4.620 -0.349 15.789 1.00 86.75 80 ARG A CA 1
ATOM 645 C C . ARG A 1 80 ? 3.583 0.338 16.658 1.00 86.75 80 ARG A C 1
ATOM 647 O O . ARG A 1 80 ? 2.600 0.908 16.192 1.00 86.75 80 ARG A O 1
ATOM 654 N N . LYS A 1 81 ? 3.812 0.293 17.967 1.00 83.94 81 LYS A N 1
ATOM 655 C CA . LYS A 1 81 ? 2.905 0.899 18.942 1.00 83.94 81 LYS A CA 1
ATOM 656 C C . LYS A 1 81 ? 2.713 2.398 18.681 1.00 83.94 81 LYS A C 1
ATOM 658 O O . LYS A 1 81 ? 1.610 2.906 18.845 1.00 83.94 81 LYS A O 1
ATOM 663 N N . GLU A 1 82 ? 3.782 3.079 18.287 1.00 86.69 82 GLU A N 1
ATOM 664 C CA . GLU A 1 82 ? 3.790 4.506 17.982 1.00 86.69 82 GLU A CA 1
ATOM 665 C C . GLU A 1 82 ? 2.918 4.827 16.761 1.00 86.69 82 GLU A C 1
ATOM 667 O O . GLU A 1 82 ? 2.168 5.799 16.797 1.00 86.69 82 GLU A O 1
ATOM 672 N N . ASP A 1 83 ? 2.947 3.973 15.735 1.00 86.94 83 ASP A N 1
ATOM 673 C CA . ASP A 1 83 ? 2.125 4.123 14.530 1.00 86.94 83 ASP A CA 1
ATOM 674 C C . ASP A 1 83 ? 0.636 3.986 14.883 1.00 86.94 83 ASP A C 1
ATOM 676 O O . ASP A 1 83 ? -0.186 4.824 14.519 1.00 86.94 83 ASP A O 1
ATOM 680 N N . TRP A 1 84 ? 0.284 2.985 15.700 1.00 88.75 84 TRP A N 1
ATOM 681 C CA . TRP A 1 84 ? -1.088 2.809 16.190 1.00 88.75 84 TRP A CA 1
ATOM 682 C C . TRP A 1 84 ? -1.576 3.956 17.069 1.00 88.75 84 TRP A C 1
ATOM 684 O O . TRP A 1 84 ? -2.760 4.285 17.033 1.00 88.75 84 TRP A O 1
ATOM 694 N N . HIS A 1 85 ? -0.683 4.564 17.847 1.00 85.75 85 HIS A N 1
ATOM 695 C CA . HIS A 1 85 ? -1.027 5.728 18.651 1.00 85.75 85 HIS A CA 1
ATOM 696 C C . HIS A 1 85 ? -1.367 6.926 17.757 1.00 85.75 85 HIS A C 1
ATOM 698 O O . HIS A 1 85 ? -2.418 7.534 17.936 1.00 85.75 85 HIS A O 1
ATOM 704 N N . GLN A 1 86 ? -0.548 7.192 16.734 1.00 88.19 86 GLN A N 1
ATOM 705 C CA . GLN A 1 86 ? -0.815 8.249 15.752 1.00 88.19 86 GLN A CA 1
ATOM 706 C C . GLN A 1 86 ? -2.125 8.015 14.995 1.00 88.19 86 GLN A C 1
ATOM 708 O O . GLN A 1 86 ? -2.912 8.944 14.822 1.00 88.19 86 GLN A O 1
ATOM 713 N N . ILE A 1 87 ? -2.399 6.771 14.588 1.00 87.44 87 ILE A N 1
ATOM 714 C CA . ILE A 1 87 ? -3.682 6.401 13.974 1.00 87.44 87 ILE A CA 1
ATOM 715 C C . ILE A 1 87 ? -4.839 6.722 14.932 1.00 87.44 87 ILE A C 1
ATOM 717 O O . ILE A 1 87 ? -5.838 7.298 14.510 1.00 87.44 87 ILE A O 1
ATOM 721 N N . GLY A 1 88 ? -4.700 6.397 16.221 1.00 86.69 88 GLY A N 1
ATOM 722 C CA . GLY A 1 88 ? -5.697 6.713 17.245 1.00 86.69 88 GLY A CA 1
ATOM 723 C C . GLY A 1 88 ? -5.934 8.215 17.429 1.00 86.69 88 GLY A C 1
ATOM 724 O O . GLY A 1 88 ? -7.088 8.635 17.540 1.00 86.69 88 GLY A O 1
ATOM 725 N N . GLU A 1 89 ? -4.875 9.030 17.426 1.00 89.25 89 GLU A N 1
ATOM 726 C CA . GLU A 1 89 ? -4.979 10.495 17.508 1.00 89.25 89 GLU A CA 1
ATOM 727 C C . GLU A 1 89 ? -5.705 11.074 16.288 1.00 89.25 89 GLU A C 1
ATOM 729 O O . GLU A 1 89 ? -6.680 11.809 16.452 1.00 89.25 89 GLU A O 1
ATOM 734 N N . LEU A 1 90 ? -5.307 10.670 15.076 1.00 87.00 90 LEU A N 1
ATOM 735 C CA . LEU A 1 90 ? -5.940 11.104 13.826 1.00 87.00 90 LEU A CA 1
ATOM 736 C C . LEU A 1 90 ? -7.424 10.728 13.787 1.00 87.00 90 LEU A C 1
ATOM 738 O O . LEU A 1 90 ? -8.287 11.550 13.491 1.00 87.00 90 LEU A O 1
ATOM 742 N N . VAL A 1 91 ? -7.747 9.484 14.133 1.00 87.06 91 VAL A N 1
ATOM 743 C CA . VAL A 1 91 ? -9.132 9.004 14.147 1.00 87.06 91 VAL A CA 1
ATOM 744 C C . VAL A 1 91 ? -9.958 9.697 15.227 1.00 87.06 91 VAL A C 1
ATOM 746 O O . VAL A 1 91 ? -11.145 9.923 15.023 1.00 87.06 91 VAL A O 1
ATOM 749 N N . SER A 1 92 ? -9.358 10.080 16.352 1.00 84.81 92 SER A N 1
ATOM 750 C CA . SER A 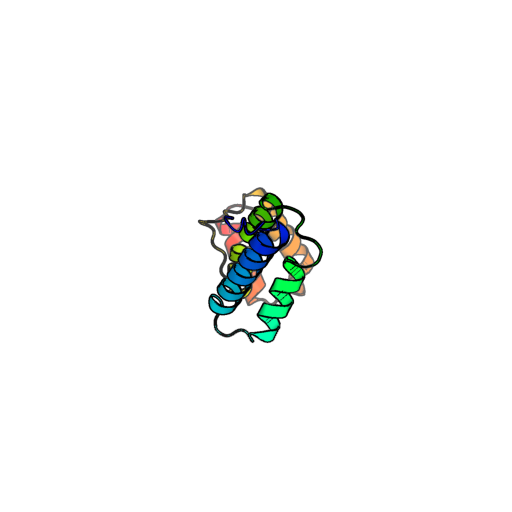1 92 ? -10.054 10.857 17.383 1.00 84.81 92 SER A CA 1
ATOM 751 C C . SER A 1 92 ? -10.322 12.297 16.937 1.00 84.81 92 SER A C 1
ATOM 753 O O . SER A 1 92 ? -11.377 12.841 17.261 1.00 84.81 92 SER A O 1
ATOM 755 N N . GLU A 1 93 ? -9.401 12.904 16.183 1.00 87.69 93 GLU A N 1
ATOM 756 C CA . GLU A 1 93 ? -9.543 14.259 15.635 1.00 87.69 93 GLU A CA 1
ATOM 757 C C . GLU A 1 93 ? -10.637 14.332 14.558 1.00 87.69 93 GLU A C 1
ATOM 759 O O . GLU A 1 93 ? -11.470 15.238 14.589 1.00 87.69 93 GLU A O 1
ATOM 764 N N . PHE A 1 94 ? -10.689 13.346 13.657 1.00 85.06 94 PHE A N 1
ATOM 765 C CA . PHE A 1 94 ? -11.625 13.316 12.522 1.00 85.06 94 PHE A CA 1
ATOM 766 C C . PHE A 1 94 ? -12.810 12.354 12.713 1.00 85.06 94 PHE A C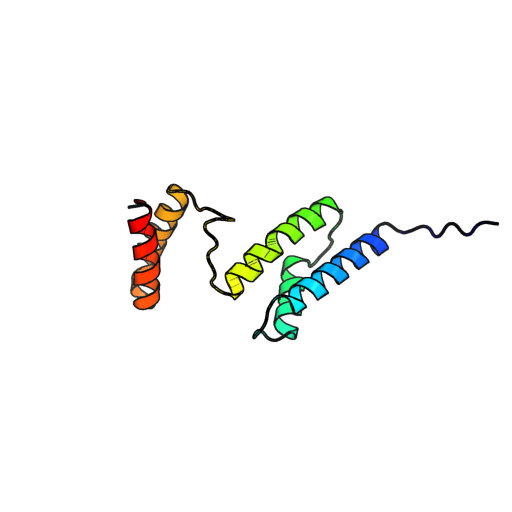 1
ATOM 768 O O . PHE A 1 94 ? -13.605 12.140 11.800 1.00 85.06 94 PHE A O 1
ATOM 775 N N . GLY A 1 95 ? -12.966 11.769 13.902 1.00 77.75 95 GLY A N 1
ATOM 776 C CA . GLY A 1 95 ? -13.879 10.646 14.143 1.00 77.75 95 GLY A CA 1
ATOM 777 C C . GLY A 1 95 ? -15.354 10.943 13.888 1.00 77.75 95 GLY A C 1
ATOM 778 O O . GLY A 1 95 ? -16.110 10.038 13.559 1.00 77.75 95 GLY A O 1
ATOM 779 N N . THR A 1 96 ? -15.773 12.208 13.982 1.00 82.25 96 THR A N 1
ATOM 780 C CA . THR A 1 96 ? -17.151 12.627 13.672 1.00 82.25 96 THR A CA 1
ATOM 781 C C . THR A 1 96 ? -17.470 12.626 12.178 1.00 82.25 96 THR A C 1
ATOM 783 O O . THR A 1 96 ? -18.642 12.677 11.811 1.00 82.25 96 THR A O 1
ATOM 786 N N . GLU A 1 97 ? -16.445 12.609 11.326 1.00 88.06 97 GLU A N 1
ATOM 787 C CA . GLU A 1 97 ? -16.567 12.565 9.864 1.00 88.06 97 GLU A CA 1
ATOM 788 C C . GLU A 1 97 ? -16.450 11.134 9.319 1.00 88.06 97 GLU A C 1
ATOM 790 O O . GLU A 1 97 ? -16.775 10.884 8.158 1.00 88.06 97 GLU A O 1
ATOM 795 N N . LEU A 1 98 ? -16.009 10.190 10.156 1.00 83.44 98 LEU A N 1
ATOM 796 C CA . LEU A 1 98 ? -15.886 8.781 9.809 1.00 83.44 98 LEU A CA 1
ATOM 797 C C . LEU A 1 98 ? -17.210 8.045 10.016 1.00 83.44 98 LEU A C 1
ATOM 799 O O . LEU A 1 98 ? -17.971 8.323 10.942 1.00 83.44 98 LEU A O 1
ATOM 803 N N . ASP A 1 99 ? -17.456 7.051 9.164 1.00 87.19 99 ASP A N 1
ATOM 804 C CA . ASP A 1 99 ? -18.542 6.102 9.381 1.00 87.19 99 ASP A CA 1
ATOM 805 C C . ASP A 1 99 ? -18.350 5.362 10.717 1.00 87.19 99 ASP A C 1
ATOM 807 O O . ASP A 1 99 ? -17.238 4.956 11.066 1.00 87.19 99 ASP A O 1
ATOM 811 N N . GLU A 1 100 ? -19.438 5.165 11.466 1.00 86.62 100 GLU A N 1
ATOM 812 C CA . GLU A 1 100 ? -19.400 4.570 12.808 1.00 86.62 100 GLU A CA 1
ATOM 813 C C . GLU A 1 100 ? -18.785 3.161 12.807 1.00 86.62 100 GLU A C 1
ATOM 815 O O . GLU A 1 100 ? -18.066 2.792 13.744 1.00 86.62 100 GLU A O 1
ATOM 820 N N . SER A 1 101 ? -19.016 2.376 11.748 1.00 86.06 101 SER A N 1
ATOM 821 C CA . SER A 1 101 ? -18.457 1.027 11.633 1.00 86.06 101 SER A CA 1
ATOM 822 C C . SER A 1 101 ? -16.945 1.052 11.405 1.00 86.06 101 SER A C 1
ATOM 824 O O . SER A 1 101 ? -16.220 0.269 12.026 1.00 86.06 101 SER A O 1
ATOM 826 N N . LEU A 1 102 ? -16.459 2.006 10.607 1.00 83.44 102 LEU A N 1
ATOM 827 C CA . LEU A 1 102 ? -15.035 2.214 10.359 1.00 83.44 102 LEU A CA 1
ATOM 828 C C . LEU A 1 102 ? -14.322 2.752 11.606 1.00 83.44 102 LEU A C 1
ATOM 830 O O . LEU A 1 102 ? -13.280 2.226 11.999 1.00 83.44 102 LEU A O 1
ATOM 834 N N . LEU A 1 103 ? -14.915 3.742 12.278 1.00 86.12 103 LEU A N 1
ATOM 835 C CA . LEU A 1 103 ? -14.406 4.283 13.540 1.00 86.12 103 LEU A CA 1
ATOM 836 C C . LEU A 1 103 ? -14.279 3.181 14.601 1.00 86.12 103 LEU A C 1
ATOM 838 O O . LEU A 1 103 ? -13.237 3.039 15.244 1.00 86.12 103 LEU A O 1
ATOM 842 N N . THR A 1 104 ? -15.323 2.363 14.751 1.00 87.12 104 THR A N 1
ATOM 843 C CA . THR A 1 104 ? -15.340 1.244 15.704 1.00 87.12 104 THR A CA 1
ATOM 844 C C . THR A 1 104 ? -14.260 0.216 15.377 1.00 87.12 104 THR A C 1
ATOM 846 O O . THR A 1 104 ? -13.561 -0.250 16.280 1.00 87.12 104 THR A O 1
ATOM 849 N N . TYR A 1 105 ? -14.092 -0.120 14.096 1.00 85.19 105 TYR A N 1
ATOM 850 C CA . TYR A 1 105 ? -13.059 -1.048 13.647 1.00 85.19 105 TYR A CA 1
ATOM 851 C C . TYR A 1 105 ? -11.653 -0.548 14.001 1.00 85.19 105 TYR A C 1
ATOM 853 O O . TYR A 1 105 ? -10.893 -1.267 14.658 1.00 85.19 105 TYR A O 1
ATOM 861 N N . ILE A 1 106 ? -11.321 0.694 13.633 1.00 85.19 106 ILE A N 1
ATOM 862 C CA . ILE A 1 106 ? -9.978 1.243 13.853 1.00 85.19 106 ILE A CA 1
ATOM 863 C C . ILE A 1 106 ? -9.682 1.376 15.353 1.00 85.19 106 ILE A C 1
ATOM 865 O O . ILE A 1 106 ? -8.634 0.921 15.817 1.00 85.19 106 ILE A O 1
ATOM 869 N N . MET A 1 107 ? -10.621 1.906 16.143 1.00 84.81 107 MET A N 1
ATOM 870 C CA . MET A 1 107 ? -10.434 2.041 17.593 1.00 84.81 107 MET A CA 1
ATOM 871 C C . MET A 1 107 ? -10.298 0.683 18.293 1.00 84.81 107 MET A C 1
ATOM 873 O O . MET A 1 107 ? -9.504 0.552 19.228 1.00 84.81 107 MET A O 1
ATOM 877 N N . GLY A 1 108 ? -10.993 -0.355 17.813 1.00 84.69 108 GLY A N 1
ATOM 878 C CA . GLY A 1 108 ? -10.785 -1.731 18.268 1.00 84.69 108 GLY A CA 1
ATOM 879 C C . GLY A 1 108 ? -9.333 -2.184 18.085 1.00 84.69 108 GLY A C 1
ATOM 880 O O . GLY A 1 108 ? -8.718 -2.686 19.030 1.00 84.69 108 GLY A O 1
ATOM 881 N N . LYS A 1 109 ? -8.741 -1.922 16.912 1.00 84.25 109 LYS A N 1
ATOM 882 C CA . LYS A 1 109 ? -7.341 -2.271 16.609 1.00 84.25 109 LYS A CA 1
ATOM 883 C C . LYS A 1 109 ? -6.329 -1.516 17.476 1.00 84.25 109 LYS A C 1
ATOM 885 O O . LYS A 1 109 ? -5.359 -2.135 17.927 1.00 84.25 109 LYS A O 1
ATOM 890 N N . VAL A 1 110 ? -6.570 -0.232 17.751 1.00 85.12 110 VAL A N 1
ATOM 891 C CA . VAL A 1 110 ? -5.734 0.611 18.632 1.00 85.12 110 VAL A CA 1
ATOM 892 C C . VAL A 1 110 ? -5.742 0.082 20.073 1.00 85.12 110 VAL A C 1
ATOM 894 O O . VAL A 1 110 ? -4.684 -0.087 20.693 1.00 85.12 110 VAL A O 1
ATOM 897 N N . VAL A 1 111 ? -6.927 -0.254 20.597 1.00 84.94 111 VAL A N 1
ATOM 898 C CA . VAL A 1 111 ? -7.095 -0.794 21.958 1.00 84.94 111 VAL A CA 1
ATOM 899 C C . VAL A 1 111 ? -6.442 -2.170 22.101 1.00 84.94 111 VAL A C 1
ATOM 901 O O . VAL A 1 111 ? -5.699 -2.393 23.062 1.00 84.94 111 VAL A O 1
ATOM 904 N N . GLU A 1 112 ? -6.660 -3.083 21.147 1.00 84.25 112 GLU A N 1
ATOM 905 C CA . GLU A 1 112 ? -6.062 -4.432 21.133 1.00 84.25 112 GLU A CA 1
ATOM 906 C C . GLU A 1 112 ? -4.532 -4.391 21.261 1.00 84.25 112 GLU A C 1
ATOM 908 O O . GLU A 1 112 ? -3.926 -5.226 21.940 1.00 84.25 112 GLU A O 1
ATOM 913 N N . ARG A 1 113 ? -3.905 -3.377 20.659 1.00 79.62 113 ARG A N 1
ATOM 914 C CA . ARG A 1 113 ? -2.448 -3.187 20.632 1.00 79.62 113 ARG A CA 1
ATOM 915 C C . ARG A 1 113 ? -1.919 -2.313 21.766 1.00 79.62 113 ARG A C 1
ATOM 917 O O . ARG A 1 113 ? -0.720 -2.040 21.829 1.00 79.62 113 ARG A O 1
ATOM 924 N N . ARG A 1 114 ? -2.787 -1.930 22.710 1.00 77.75 114 ARG A N 1
ATOM 925 C CA . ARG A 1 114 ? -2.474 -1.085 23.878 1.00 77.75 114 ARG A CA 1
ATOM 926 C C . ARG A 1 114 ? -1.856 0.262 23.492 1.00 77.75 114 ARG A C 1
ATOM 928 O O . ARG A 1 114 ? -1.009 0.772 24.230 1.00 77.75 114 ARG A O 1
ATOM 935 N N . ALA A 1 115 ? -2.250 0.807 22.346 1.00 69.69 115 ALA A N 1
ATOM 936 C CA . ALA A 1 115 ? -1.748 2.063 21.796 1.00 69.69 115 ALA A CA 1
ATOM 937 C C . ALA A 1 115 ? -2.656 3.260 22.148 1.00 69.69 115 ALA A C 1
ATOM 939 O O . ALA A 1 115 ? -2.911 4.119 21.312 1.00 69.69 115 ALA A O 1
ATOM 940 N N . LEU A 1 116 ? -3.155 3.283 23.389 1.00 59.00 116 LEU A N 1
ATOM 941 C CA . LEU A 1 116 ? -3.907 4.401 23.970 1.00 59.00 116 LEU A CA 1
ATOM 942 C C . LEU A 1 116 ? -2.961 5.440 24.574 1.00 59.00 116 LEU A C 1
ATOM 944 O O . LEU A 1 116 ? -1.958 5.006 25.194 1.00 59.00 116 LEU A O 1
#

Secondary structure (DSSP, 8-state):
--------HHHHHHHHHHHHHHHHHHH--SS-HHHHHHHHHHHH-S---SHHHHHHHHTTHHHHHHHHTT---TTTS---HHHHHHHHHHHHHHTTTS-HHHHHHHHHHHHHTT--

pLDDT: mean 79.27, std 12.96, range [37.94, 92.38]

Foldseek 3Di:
DDDPPPPDPVNVLVVVLVVLLVVLLVVAPPDDSVVSNVVSCVLVPDPPPDPVSVVVSSVCSVVVSCVVVVNDDCPVDPDDLQRLLVLVVVCVVCVVVDDPVVSVVSVVVNVVSVSD

Solvent-accessible surface area (backbone atoms only — not comparable to full-atom values): 7039 Å² total; per-residue (Å²): 136,81,83,79,77,79,79,53,71,66,63,59,53,50,53,49,52,56,47,51,51,53,51,54,49,67,71,53,79,97,61,62,62,70,57,45,51,53,51,50,41,68,76,62,60,83,75,77,84,44,73,66,58,46,52,59,57,56,67,47,51,59,60,52,52,28,58,76,67,71,49,84,53,60,86,82,61,61,76,50,57,67,55,34,28,52,53,45,53,53,44,65,75,49,41,90,80,44,58,68,69,58,48,51,53,53,53,50,55,22,56,78,64,66,22,119

Radius of gyration: 20.09 Å; Cα contacts (8 Å, |Δi|>4): 51; chains: 1; bounding box: 50×27×62 Å

Mean predicted aligned error: 10.51 Å

Nearest PDB structures (foldseek):
  7po4-assembly1_zb  TM=4.597E-01  e=4.457E+00  Homo sapiens

Sequence (116 aa):
MVRSRLNSPGTETEAKVEALRRDFVSSIKGVPEEFLEELFLIFFDKEIVSADELAERANLLPDLVDLIHEDLDDRRDPFRKEDWHQIGELVSEFGTELDESLLTYIMGKVVERRAL